Protein AF-A0A0N9HWS6-F1 (afdb_monomer_lite)

pLDDT: mean 72.1, std 21.06, range [31.62, 98.0]

Foldseek 3Di:
DWKWFPDPPLIDIFQFDWDPDADVNATFTWHAPVRVVVVQVSQVVVCVVPVQATKHWDDDDQWIWIGGNPDPVRGTDIWHADPLRTTRPPRVGRIHFDADPQPRHGFDADVSSHDGNNDDPPDPCVPDPDDDPPDDPDDD

Sequence (140 aa):
MSINVHGDDRDQTFPAWVSPGRWNGFAIPTFSRATAIQVVEWTNRLHADDPKAAAYARWDGEDVVLSEPQSDKGRPVRITPDEHGRYAIGDGWTWEEQQCWICHLPARPDENGDAVQTHESGCPTDTATDQWPLAAHDLI

Radius of gyration: 16.53 Å; chains: 1; bounding box: 41×43×44 Å

Secondary structure (DSSP, 8-state):
-EEEE-SSS---EEE-EE-SS-BTTBB-EEB-HHHHHHHHHHHHHHHHH-TTTS-EEEEETTEEEEE-TT-TT-SPEEE---TTS-B-TTTTS-EEEPBPTTT-PBPEEPTTS-SEE---TT-GGGG-------------

Structure (mmCIF, N/CA/C/O backbone):
data_AF-A0A0N9HWS6-F1
#
_entry.id   AF-A0A0N9HWS6-F1
#
loop_
_atom_site.group_PDB
_atom_site.id
_atom_site.type_symbol
_atom_site.label_atom_id
_atom_site.label_alt_id
_atom_site.label_comp_id
_atom_site.label_asym_id
_atom_site.label_entity_id
_atom_site.label_seq_id
_atom_site.pdbx_PDB_ins_code
_atom_site.Cartn_x
_atom_site.Cartn_y
_atom_site.Cartn_z
_atom_site.occupancy
_atom_site.B_iso_or_equiv
_atom_site.auth_seq_id
_atom_site.auth_comp_id
_atom_site.auth_asym_id
_atom_site.auth_atom_id
_atom_site.pdbx_PDB_model_num
ATOM 1 N N . MET A 1 1 ? 3.511 1.120 -13.263 1.00 39.62 1 MET A N 1
ATOM 2 C CA . MET A 1 1 ? 4.779 1.357 -12.579 1.00 39.62 1 MET A CA 1
ATOM 3 C C . MET A 1 1 ? 4.671 0.484 -11.367 1.00 39.62 1 MET A C 1
ATOM 5 O O . MET A 1 1 ? 3.801 0.714 -10.540 1.00 39.62 1 MET A O 1
ATOM 9 N N . SER A 1 2 ? 5.363 -0.650 -11.368 1.00 38.19 2 SER A N 1
ATOM 10 C CA . SER A 1 2 ? 5.254 -1.567 -10.240 1.00 38.19 2 SER A CA 1
ATOM 11 C C . SER A 1 2 ? 6.042 -1.027 -9.064 1.00 38.19 2 SER A C 1
ATOM 13 O O . SER A 1 2 ? 7.140 -0.491 -9.228 1.00 38.19 2 SER A O 1
ATOM 15 N N . ILE A 1 3 ? 5.469 -1.190 -7.880 1.00 46.03 3 ILE A N 1
ATOM 16 C CA . ILE A 1 3 ? 6.134 -0.861 -6.633 1.00 46.03 3 ILE A CA 1
ATOM 17 C C . ILE A 1 3 ? 6.322 -2.150 -5.822 1.00 46.03 3 ILE A C 1
ATOM 19 O O . ILE A 1 3 ? 5.400 -2.958 -5.693 1.00 46.03 3 ILE A O 1
ATOM 23 N N . ASN A 1 4 ? 7.536 -2.326 -5.312 1.00 45.09 4 ASN A N 1
ATOM 24 C CA . ASN A 1 4 ? 7.947 -3.239 -4.257 1.00 45.09 4 ASN A CA 1
ATOM 25 C C . ASN A 1 4 ? 7.810 -2.554 -2.891 1.00 45.09 4 ASN A C 1
ATOM 27 O O . ASN A 1 4 ? 8.178 -1.393 -2.738 1.00 45.09 4 ASN A O 1
ATOM 31 N N . VAL A 1 5 ? 7.354 -3.268 -1.867 1.00 41.56 5 VAL A N 1
ATOM 32 C CA . VAL A 1 5 ? 7.694 -2.884 -0.486 1.00 41.56 5 VAL A CA 1
ATOM 33 C C . VAL A 1 5 ? 9.004 -3.564 -0.150 1.00 41.56 5 VAL A C 1
ATOM 35 O O . VAL A 1 5 ? 9.089 -4.776 -0.315 1.00 41.56 5 VAL A O 1
ATOM 38 N N . HIS A 1 6 ? 9.994 -2.815 0.336 1.00 35.84 6 HIS A N 1
ATOM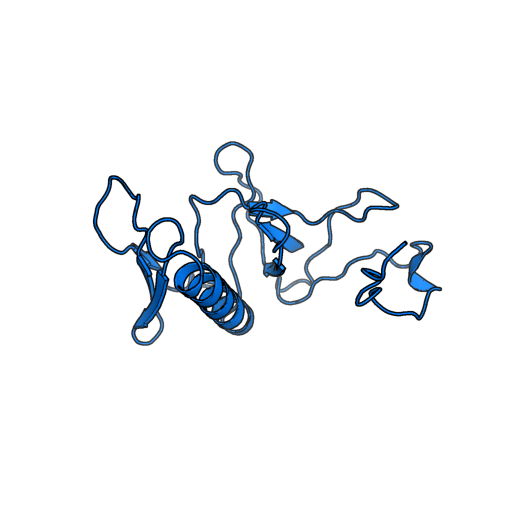 39 C CA . HIS A 1 6 ? 11.113 -3.429 1.039 1.00 35.84 6 HIS A CA 1
ATOM 40 C C . HIS A 1 6 ? 10.672 -3.769 2.458 1.00 35.84 6 HIS A C 1
ATOM 42 O O . HIS A 1 6 ? 10.471 -2.888 3.296 1.00 35.84 6 HIS A O 1
ATOM 48 N N . GLY A 1 7 ? 10.497 -5.061 2.710 1.00 31.62 7 GLY A N 1
ATOM 49 C CA . GLY A 1 7 ? 10.118 -5.570 4.015 1.00 31.62 7 GLY A CA 1
ATOM 50 C C . GLY A 1 7 ? 10.405 -7.056 4.110 1.00 31.62 7 GLY A C 1
ATOM 51 O O . GLY A 1 7 ? 9.452 -7.821 4.139 1.00 31.62 7 GLY A O 1
ATOM 52 N N . ASP A 1 8 ? 11.699 -7.403 4.198 1.00 37.88 8 ASP A N 1
ATOM 53 C CA . ASP A 1 8 ? 12.233 -8.716 4.606 1.00 37.88 8 ASP A CA 1
ATOM 54 C C . ASP A 1 8 ? 11.702 -9.910 3.803 1.00 37.88 8 ASP A C 1
ATOM 56 O O . ASP A 1 8 ? 10.579 -10.317 4.066 1.00 37.88 8 ASP A O 1
ATOM 60 N N . ASP A 1 9 ? 12.501 -10.422 2.844 1.00 44.06 9 ASP A N 1
ATOM 61 C CA . ASP A 1 9 ? 12.407 -11.696 2.073 1.00 44.06 9 ASP A CA 1
ATOM 62 C C . ASP A 1 9 ? 11.015 -12.240 1.635 1.00 44.06 9 ASP A C 1
ATOM 64 O O . ASP A 1 9 ? 10.897 -13.299 1.014 1.00 44.06 9 ASP A O 1
ATOM 68 N N . ARG A 1 10 ? 9.968 -11.442 1.831 1.00 56.72 10 ARG A N 1
ATOM 69 C CA . ARG A 1 10 ? 8.533 -11.633 1.581 1.00 56.72 10 ARG A CA 1
ATOM 70 C C . ARG A 1 10 ? 8.004 -10.540 0.649 1.00 56.72 10 ARG A C 1
ATOM 72 O O . ARG A 1 10 ? 6.794 -10.293 0.587 1.00 56.72 10 ARG A O 1
ATOM 79 N N . ASP A 1 11 ? 8.928 -9.884 -0.052 1.00 65.25 11 ASP A N 1
ATOM 80 C CA . ASP A 1 11 ? 8.679 -8.782 -0.967 1.00 65.25 11 ASP A CA 1
ATOM 81 C C . ASP A 1 11 ? 7.640 -9.210 -2.014 1.00 65.25 11 ASP A C 1
ATOM 83 O O . ASP A 1 11 ? 7.802 -10.203 -2.731 1.00 65.25 11 ASP A O 1
ATOM 87 N N . GLN A 1 12 ? 6.547 -8.451 -2.098 1.00 75.75 12 GLN A N 1
ATOM 88 C CA . GLN A 1 12 ? 5.530 -8.628 -3.124 1.00 75.75 12 GLN A CA 1
ATOM 89 C C . GLN A 1 12 ? 5.426 -7.362 -3.969 1.00 75.75 12 GLN A C 1
ATOM 91 O O . GLN A 1 12 ? 5.408 -6.239 -3.465 1.00 75.75 12 GLN A O 1
ATOM 96 N N . THR A 1 13 ? 5.363 -7.566 -5.280 1.00 78.06 13 THR A N 1
ATOM 97 C CA . THR A 1 13 ? 5.232 -6.498 -6.263 1.00 78.06 13 THR A CA 1
ATOM 98 C C . THR A 1 13 ? 3.764 -6.277 -6.606 1.00 78.06 13 THR A C 1
ATOM 100 O O . THR A 1 13 ? 3.043 -7.231 -6.908 1.00 78.06 13 THR A O 1
ATOM 103 N N . PHE A 1 14 ? 3.344 -5.012 -6.650 1.00 81.94 14 PHE A N 1
ATOM 104 C CA . PHE A 1 14 ? 1.984 -4.630 -7.023 1.00 81.94 14 PHE A CA 1
ATOM 105 C C . PHE A 1 14 ? 1.976 -3.619 -8.184 1.00 81.94 14 PHE A C 1
ATOM 107 O O . PHE A 1 14 ? 2.773 -2.673 -8.181 1.00 81.94 14 PHE A O 1
ATOM 114 N N . PRO A 1 15 ? 1.084 -3.774 -9.185 1.00 81.62 15 PRO A N 1
ATOM 115 C CA . PRO A 1 15 ? 0.886 -2.761 -10.219 1.00 81.62 15 PRO A CA 1
ATOM 116 C C . PRO A 1 15 ? 0.298 -1.474 -9.629 1.00 81.62 15 PRO A C 1
ATOM 118 O O . PRO A 1 15 ? -0.775 -1.503 -9.025 1.00 81.62 15 PRO A O 1
ATOM 121 N N . ALA A 1 16 ? 0.968 -0.341 -9.833 1.00 81.69 16 ALA A N 1
ATOM 122 C CA . ALA A 1 16 ? 0.502 0.953 -9.355 1.00 81.69 16 ALA A CA 1
ATOM 123 C C . ALA A 1 16 ? 0.676 2.064 -10.401 1.00 81.69 16 ALA A C 1
ATOM 125 O O . ALA A 1 16 ? 1.495 1.989 -11.333 1.00 81.69 16 ALA A O 1
ATOM 126 N N . TRP A 1 17 ? -0.072 3.144 -10.194 1.00 81.00 17 TRP A N 1
ATOM 127 C CA . TRP A 1 17 ? 0.374 4.463 -10.614 1.00 81.00 17 TRP A CA 1
ATOM 128 C C . TRP A 1 17 ? 1.266 5.033 -9.512 1.00 81.00 17 TRP A C 1
ATOM 130 O O . TRP A 1 17 ? 1.011 4.795 -8.335 1.00 81.00 17 TRP A O 1
ATOM 140 N N . VAL A 1 18 ? 2.318 5.764 -9.867 1.00 77.88 18 VAL A N 1
ATOM 141 C CA 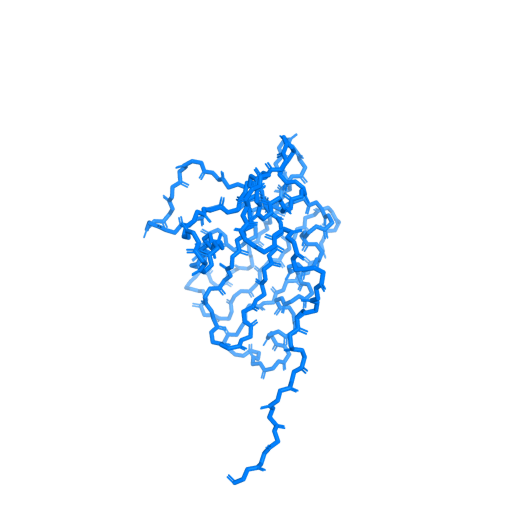. VAL A 1 18 ? 3.201 6.380 -8.869 1.00 77.88 18 VAL A CA 1
ATOM 142 C C . VAL A 1 18 ? 3.253 7.857 -9.121 1.00 77.88 18 VAL A C 1
ATOM 144 O O . VAL A 1 18 ? 3.478 8.300 -10.251 1.00 77.88 18 VAL A O 1
ATOM 147 N N . SER A 1 19 ? 3.078 8.609 -8.044 1.00 74.12 19 SER A N 1
ATOM 148 C CA . SER A 1 19 ? 3.242 10.046 -8.102 1.00 74.12 19 SER A CA 1
ATOM 149 C C . SER A 1 19 ? 4.647 10.408 -8.585 1.00 74.12 19 SER A C 1
ATOM 151 O O . SER A 1 19 ? 5.629 9.825 -8.122 1.00 74.12 19 SER A O 1
ATOM 153 N N . PRO A 1 20 ? 4.786 11.424 -9.454 1.00 72.62 20 PRO A N 1
ATOM 154 C CA . PRO A 1 20 ? 6.081 12.048 -9.705 1.00 72.62 20 PRO A CA 1
ATOM 155 C C . PRO A 1 20 ? 6.716 12.606 -8.419 1.00 72.62 20 PRO A C 1
ATOM 157 O O . PRO A 1 20 ? 7.934 12.763 -8.340 1.00 72.62 20 PRO A O 1
ATOM 160 N N . GLY A 1 21 ? 5.889 12.935 -7.418 1.00 73.75 21 GLY A N 1
ATOM 161 C CA . GLY A 1 21 ? 6.332 13.327 -6.086 1.00 73.75 21 GLY A CA 1
ATOM 162 C C . GLY A 1 21 ? 6.747 12.124 -5.239 1.00 73.75 21 GLY A C 1
ATOM 163 O O . GLY A 1 21 ? 6.151 11.054 -5.316 1.00 73.75 21 GLY A O 1
ATOM 164 N N . ARG A 1 22 ? 7.756 12.324 -4.388 1.00 80.25 22 ARG A N 1
ATOM 165 C CA . ARG A 1 22 ? 8.268 11.311 -3.455 1.00 80.25 22 ARG A CA 1
ATOM 166 C C . ARG A 1 22 ? 8.034 11.732 -2.012 1.00 80.25 22 ARG A C 1
ATOM 168 O O . ARG A 1 22 ? 8.130 12.919 -1.695 1.00 80.25 22 ARG A O 1
ATOM 175 N N . TRP A 1 23 ? 7.801 10.765 -1.132 1.00 79.38 23 TRP A N 1
ATOM 176 C CA . TRP A 1 23 ? 7.746 10.988 0.312 1.00 79.38 23 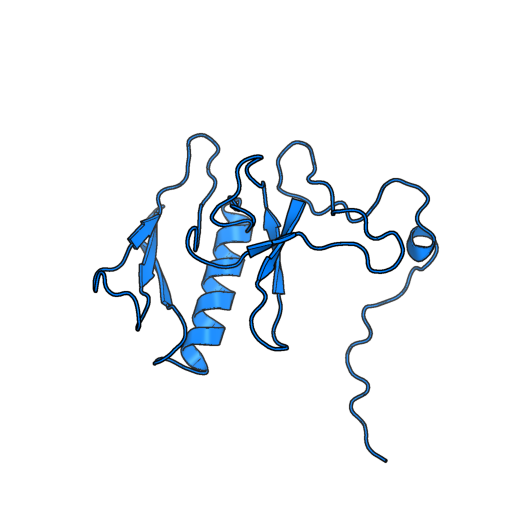TRP A CA 1
ATOM 177 C C . TRP A 1 23 ? 9.057 10.512 0.935 1.00 79.38 23 TRP A C 1
ATOM 179 O O . TRP A 1 23 ? 9.382 9.335 0.858 1.00 79.38 23 TRP A O 1
ATOM 189 N N . ASN A 1 24 ? 9.865 11.423 1.490 1.00 80.62 24 ASN A N 1
ATOM 190 C CA . ASN A 1 24 ? 11.202 11.107 2.026 1.00 80.62 24 ASN A CA 1
ATOM 191 C C . ASN A 1 24 ? 12.114 10.316 1.058 1.00 80.62 24 ASN A C 1
ATOM 193 O O . ASN A 1 24 ? 12.972 9.554 1.488 1.00 80.62 24 ASN A O 1
ATOM 197 N N . GLY A 1 25 ? 11.936 10.501 -0.256 1.00 81.50 25 GLY A N 1
ATOM 198 C CA . GLY A 1 25 ? 12.666 9.760 -1.292 1.00 81.50 25 GLY A CA 1
ATOM 199 C C . GLY A 1 25 ? 12.012 8.442 -1.727 1.00 81.50 25 GLY A C 1
ATOM 200 O O . GLY A 1 25 ? 12.399 7.901 -2.760 1.00 81.50 25 GLY A O 1
ATOM 201 N N . PHE A 1 26 ? 10.979 7.977 -1.027 1.00 80.06 26 PHE A N 1
ATOM 202 C CA . PHE A 1 26 ? 10.207 6.786 -1.379 1.00 80.06 26 PHE A CA 1
ATOM 203 C C . PHE A 1 26 ? 9.077 7.097 -2.361 1.00 80.06 26 PHE A C 1
ATOM 205 O O . PHE A 1 26 ? 8.612 8.238 -2.481 1.00 80.06 26 PHE A O 1
ATOM 212 N N . ALA A 1 27 ? 8.678 6.072 -3.109 1.00 81.88 27 ALA A N 1
ATOM 213 C CA . ALA A 1 27 ? 7.586 6.148 -4.064 1.00 81.88 27 ALA A CA 1
ATOM 214 C C . ALA A 1 27 ? 6.244 6.350 -3.342 1.00 81.88 27 ALA A C 1
ATOM 216 O O . ALA A 1 27 ? 6.056 5.887 -2.222 1.00 81.88 27 ALA A O 1
ATOM 217 N N . ILE A 1 28 ? 5.299 7.029 -3.994 1.00 83.19 28 ILE A N 1
ATOM 218 C CA . ILE A 1 28 ? 3.933 7.196 -3.481 1.00 83.19 28 ILE A CA 1
ATOM 219 C C . ILE A 1 28 ? 2.976 6.493 -4.461 1.00 83.19 28 ILE A C 1
ATOM 221 O O . ILE A 1 28 ? 2.586 7.113 -5.460 1.00 83.19 28 ILE A O 1
ATOM 225 N N . PRO A 1 29 ? 2.653 5.200 -4.244 1.00 85.94 29 PRO A N 1
ATOM 226 C CA . PRO A 1 29 ? 1.700 4.466 -5.072 1.00 85.94 29 PRO A CA 1
ATOM 227 C C . PRO A 1 29 ? 0.271 4.977 -4.913 1.00 85.94 29 PRO A C 1
ATOM 229 O O . PRO A 1 29 ? -0.176 5.270 -3.804 1.00 85.94 29 PRO A O 1
ATOM 232 N N . THR A 1 30 ? -0.500 4.889 -5.994 1.00 89.38 30 THR A N 1
ATOM 233 C CA . THR A 1 30 ? -1.947 4.690 -5.928 1.00 89.38 30 THR A CA 1
ATOM 234 C C . THR A 1 30 ? -2.341 3.435 -6.711 1.00 89.38 30 THR A C 1
ATOM 236 O O . THR A 1 30 ? -1.915 3.196 -7.847 1.00 89.38 30 THR A O 1
ATOM 239 N N . PHE A 1 31 ? -3.139 2.582 -6.073 1.00 89.56 31 PHE A N 1
ATOM 240 C CA . PHE A 1 31 ? -3.509 1.264 -6.584 1.00 89.56 31 PHE A CA 1
ATOM 241 C C . PHE A 1 31 ? -4.919 1.282 -7.161 1.00 89.56 31 PHE A C 1
ATOM 243 O O . PHE A 1 31 ? -5.828 1.817 -6.532 1.00 89.56 31 PHE A O 1
ATOM 250 N N . SER A 1 32 ? -5.141 0.642 -8.310 1.00 91.75 32 SER A N 1
ATOM 251 C CA . SER A 1 32 ? -6.507 0.364 -8.775 1.00 91.75 32 SER A CA 1
ATOM 252 C C . SER A 1 32 ? -7.268 -0.469 -7.740 1.00 91.75 32 SER A C 1
ATOM 254 O O . SER A 1 32 ? -6.654 -1.141 -6.911 1.00 91.75 32 SER A O 1
ATOM 256 N N . ARG A 1 33 ? -8.604 -0.499 -7.798 1.00 93.75 33 ARG A N 1
ATOM 257 C CA . ARG A 1 33 ? -9.406 -1.339 -6.887 1.00 93.75 33 ARG A CA 1
ATOM 258 C C . ARG A 1 33 ? -8.949 -2.803 -6.878 1.00 93.75 33 ARG A C 1
ATOM 260 O O . ARG A 1 33 ? -8.860 -3.408 -5.813 1.00 93.75 33 ARG A O 1
ATOM 267 N N . ALA A 1 34 ? -8.647 -3.362 -8.050 1.00 89.94 34 ALA A N 1
ATOM 268 C CA . ALA A 1 34 ? -8.206 -4.748 -8.181 1.00 89.94 34 ALA A CA 1
ATOM 269 C C . ALA A 1 34 ? -6.851 -4.992 -7.497 1.00 89.94 34 ALA A C 1
ATOM 271 O O . ALA A 1 34 ? -6.685 -5.996 -6.805 1.00 89.94 34 ALA A O 1
ATOM 272 N N . THR A 1 35 ? -5.899 -4.066 -7.639 1.00 89.38 35 THR A N 1
ATOM 273 C CA . THR A 1 35 ? -4.616 -4.169 -6.934 1.00 89.38 35 THR A CA 1
ATOM 274 C C . THR A 1 35 ? -4.765 -3.877 -5.440 1.00 89.38 35 THR A C 1
ATOM 276 O O . THR A 1 35 ? -4.159 -4.560 -4.623 1.00 89.38 35 THR A O 1
ATOM 279 N N . ALA A 1 36 ? -5.612 -2.921 -5.055 1.00 93.81 36 ALA A N 1
ATOM 280 C CA . ALA A 1 36 ? -5.870 -2.576 -3.660 1.00 93.81 36 ALA A CA 1
ATOM 281 C C . ALA A 1 36 ? -6.389 -3.780 -2.857 1.00 93.81 36 ALA A C 1
ATOM 283 O O . ALA A 1 36 ? -5.986 -3.969 -1.713 1.00 93.81 36 ALA A O 1
ATOM 284 N N . ILE A 1 37 ? -7.222 -4.635 -3.464 1.00 94.81 37 ILE A N 1
ATOM 285 C CA . ILE A 1 37 ? -7.652 -5.907 -2.859 1.00 94.81 37 ILE A CA 1
ATOM 286 C C . ILE A 1 37 ? -6.440 -6.793 -2.534 1.00 94.81 37 ILE A C 1
ATOM 288 O O . ILE A 1 37 ? -6.323 -7.265 -1.407 1.00 94.81 37 ILE A O 1
ATOM 292 N N . GLN A 1 38 ? -5.512 -6.956 -3.480 1.00 92.69 38 GLN A N 1
ATOM 293 C CA . GLN A 1 38 ? -4.311 -7.779 -3.288 1.00 92.69 38 GLN A CA 1
ATOM 294 C C . GLN A 1 38 ? -3.379 -7.198 -2.218 1.00 92.69 38 GLN A C 1
ATOM 296 O O . GLN A 1 38 ? -2.828 -7.946 -1.411 1.00 92.69 38 GLN A O 1
ATOM 301 N N . VAL A 1 39 ? -3.229 -5.869 -2.178 1.00 92.62 39 VAL A N 1
ATOM 302 C CA . VAL A 1 39 ? -2.442 -5.184 -1.143 1.00 92.62 39 VAL A CA 1
ATOM 303 C C . VAL A 1 39 ? -3.063 -5.420 0.235 1.00 92.62 39 VAL A C 1
ATOM 305 O O . VAL A 1 39 ? -2.348 -5.811 1.150 1.00 92.62 39 VAL A O 1
ATOM 308 N N . VAL A 1 40 ? -4.387 -5.275 0.383 1.00 95.56 40 VAL A N 1
ATOM 309 C CA . VAL A 1 40 ? -5.103 -5.553 1.646 1.00 95.56 40 VAL A CA 1
ATOM 310 C C . VAL A 1 40 ? -4.917 -7.008 2.089 1.00 95.56 40 VAL A C 1
ATOM 312 O O 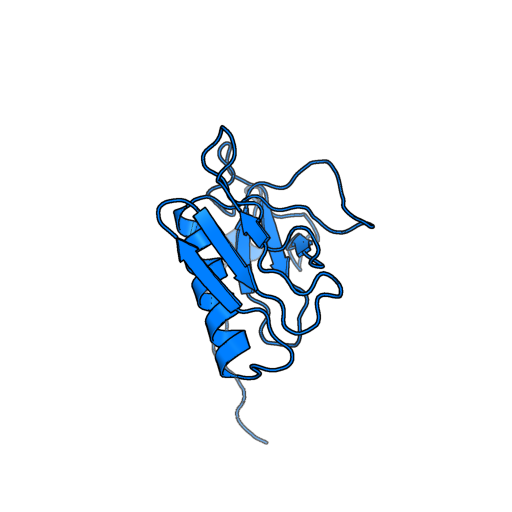. VAL A 1 40 ? -4.649 -7.267 3.262 1.00 95.56 40 VAL A O 1
ATOM 315 N N . GLU A 1 41 ? -5.032 -7.965 1.170 1.00 94.81 41 GLU A N 1
ATOM 316 C CA . GLU A 1 41 ? -4.811 -9.386 1.463 1.00 94.81 41 GLU A CA 1
ATOM 317 C C . GLU A 1 41 ? -3.371 -9.669 1.900 1.00 94.81 41 GLU A C 1
ATOM 319 O O . GLU A 1 41 ? -3.148 -10.388 2.873 1.00 94.81 41 GLU A O 1
ATOM 324 N N . TRP A 1 42 ? -2.384 -9.088 1.218 1.00 92.62 42 TRP A N 1
ATOM 325 C CA . TRP A 1 42 ? -0.977 -9.205 1.592 1.00 92.62 42 TRP A CA 1
ATOM 326 C C . TRP A 1 42 ? -0.691 -8.582 2.962 1.00 92.62 42 TRP A C 1
ATOM 328 O O . TRP A 1 42 ? -0.115 -9.258 3.813 1.00 92.62 42 TRP A O 1
ATOM 338 N N . THR A 1 43 ? -1.181 -7.367 3.224 1.00 92.12 43 THR A N 1
ATOM 339 C CA . THR A 1 43 ? -1.085 -6.713 4.538 1.00 92.12 43 THR A CA 1
ATOM 340 C C . THR A 1 43 ? -1.652 -7.605 5.642 1.00 92.12 43 THR A C 1
ATOM 342 O O . THR A 1 43 ? -1.008 -7.815 6.665 1.00 92.12 43 THR A O 1
ATOM 345 N N . ASN A 1 44 ? -2.817 -8.214 5.417 1.00 94.69 44 ASN A N 1
ATOM 346 C CA . ASN A 1 44 ? -3.440 -9.089 6.407 1.00 94.69 44 ASN A CA 1
ATOM 347 C C . ASN A 1 44 ? -2.710 -10.422 6.602 1.00 94.69 44 ASN A C 1
ATOM 349 O O . ASN A 1 44 ? -2.747 -10.960 7.708 1.00 94.69 44 ASN A O 1
ATOM 353 N N . ARG A 1 45 ? -2.033 -10.952 5.575 1.00 93.44 45 ARG A N 1
ATOM 354 C CA . ARG A 1 45 ? -1.145 -12.114 5.741 1.00 93.44 45 ARG A CA 1
ATOM 355 C C . ARG A 1 45 ? 0.044 -11.770 6.633 1.00 93.44 45 ARG A C 1
ATOM 357 O O . ARG A 1 45 ? 0.278 -12.482 7.601 1.00 93.44 45 ARG A O 1
ATOM 364 N N . LEU A 1 46 ? 0.709 -10.641 6.383 1.00 90.00 46 LEU A N 1
ATOM 365 C CA . LEU A 1 46 ? 1.797 -10.171 7.247 1.00 90.00 46 LEU A CA 1
ATOM 366 C C . LEU A 1 46 ? 1.320 -9.927 8.686 1.00 90.00 46 LEU A C 1
ATOM 368 O O . LEU A 1 46 ? 2.016 -10.281 9.634 1.00 90.00 46 LEU A O 1
ATOM 372 N N . HIS A 1 47 ? 0.113 -9.376 8.858 1.00 90.56 47 HIS A N 1
ATOM 373 C CA . HIS A 1 47 ? -0.504 -9.217 10.176 1.00 90.56 47 HIS A CA 1
ATOM 374 C C . HIS A 1 47 ? -0.770 -10.545 10.878 1.00 90.56 47 HIS A C 1
ATOM 376 O O . HIS A 1 47 ? -0.623 -10.628 12.091 1.00 90.56 47 HIS A O 1
ATOM 382 N N . ALA A 1 48 ? -1.193 -11.576 10.146 1.00 92.06 48 ALA A N 1
ATOM 383 C CA . ALA A 1 48 ? -1.429 -12.891 10.729 1.00 92.06 48 ALA A CA 1
ATOM 384 C C . ALA A 1 48 ? -0.126 -13.515 11.257 1.00 92.06 48 ALA A C 1
ATOM 386 O O . ALA A 1 48 ? -0.155 -14.172 12.299 1.00 92.06 48 ALA A O 1
ATOM 387 N N . ASP A 1 49 ? 0.993 -13.263 10.574 1.00 91.19 49 ASP A N 1
ATOM 388 C CA . ASP A 1 49 ? 2.318 -13.748 10.966 1.00 91.19 49 ASP A CA 1
ATOM 389 C C . ASP A 1 49 ? 2.886 -12.979 12.174 1.00 91.19 49 ASP A C 1
ATOM 391 O O . ASP A 1 49 ? 3.407 -13.594 13.105 1.00 91.19 49 ASP A O 1
ATOM 395 N N . ASP A 1 50 ? 2.749 -11.645 12.201 1.00 89.12 50 ASP A N 1
ATOM 396 C CA . ASP A 1 50 ? 3.138 -10.809 13.347 1.00 89.12 50 ASP A CA 1
ATOM 397 C C . ASP A 1 50 ? 2.120 -9.684 13.640 1.00 89.12 50 ASP A C 1
ATOM 399 O O . ASP A 1 50 ? 2.291 -8.536 13.205 1.00 89.12 50 ASP A O 1
ATOM 403 N N . PRO A 1 51 ? 1.089 -9.961 14.466 1.00 89.25 51 PRO A N 1
ATOM 404 C CA . PRO A 1 51 ? 0.040 -8.989 14.781 1.00 89.25 51 PRO A CA 1
ATOM 405 C C . PRO A 1 51 ? 0.514 -7.750 15.552 1.00 89.25 51 PRO A C 1
ATOM 407 O O . PRO A 1 51 ? -0.232 -6.777 15.679 1.00 89.25 51 PRO A O 1
ATOM 410 N N . LYS A 1 52 ? 1.715 -7.790 16.147 1.00 87.31 52 LYS A N 1
ATOM 411 C CA . LYS A 1 52 ? 2.256 -6.689 16.960 1.00 87.31 52 LYS A CA 1
ATOM 412 C C . LYS A 1 52 ? 3.133 -5.739 16.152 1.00 87.31 52 LYS A C 1
ATOM 414 O O . LYS A 1 52 ? 3.327 -4.604 16.590 1.00 87.31 52 LYS A O 1
ATOM 419 N N . ALA A 1 53 ? 3.665 -6.190 15.020 1.00 83.75 53 ALA A N 1
ATOM 420 C CA . ALA A 1 53 ? 4.519 -5.385 14.156 1.00 83.75 53 ALA A CA 1
ATOM 421 C C . ALA A 1 53 ? 3.819 -4.963 12.860 1.00 83.75 53 ALA A C 1
ATOM 423 O O . ALA A 1 53 ? 3.959 -3.814 12.445 1.00 83.75 53 ALA A O 1
ATOM 424 N N . ALA A 1 54 ? 3.052 -5.855 12.229 1.00 87.81 54 ALA A N 1
ATOM 425 C CA . ALA A 1 54 ? 2.494 -5.608 10.905 1.00 87.81 54 ALA A CA 1
ATOM 426 C C . ALA A 1 54 ? 1.129 -4.906 10.951 1.00 87.81 54 ALA A C 1
ATOM 428 O O . ALA A 1 54 ? 0.298 -5.144 11.831 1.00 87.81 54 ALA A O 1
ATOM 429 N N . ALA A 1 55 ? 0.887 -4.037 9.970 1.00 90.69 55 ALA A N 1
ATOM 430 C CA . ALA A 1 55 ? -0.388 -3.349 9.797 1.00 90.69 55 ALA A CA 1
ATOM 431 C C . ALA A 1 55 ? -1.523 -4.324 9.452 1.00 90.69 55 ALA A C 1
ATOM 433 O O . ALA A 1 55 ? -1.290 -5.366 8.856 1.00 90.69 55 ALA A O 1
ATOM 434 N N . TYR A 1 56 ? -2.758 -3.952 9.779 1.00 93.12 56 TYR A N 1
ATOM 435 C CA . TYR A 1 56 ? -3.984 -4.664 9.418 1.00 93.12 56 TYR A CA 1
ATOM 436 C C . TYR A 1 56 ? -4.872 -3.767 8.557 1.00 93.12 56 TYR A C 1
ATOM 438 O O . TYR A 1 56 ? -5.052 -2.592 8.879 1.00 93.12 56 TYR A O 1
ATOM 446 N N . ALA A 1 57 ? -5.481 -4.311 7.506 1.00 95.50 57 ALA A N 1
ATOM 447 C CA . ALA A 1 57 ? -6.350 -3.560 6.608 1.00 95.50 57 ALA A CA 1
ATOM 448 C C . ALA A 1 57 ? -7.703 -4.253 6.410 1.00 95.50 57 ALA A C 1
ATOM 450 O O . ALA A 1 57 ? -7.805 -5.473 6.305 1.00 95.50 57 ALA A O 1
ATOM 451 N N . ARG A 1 58 ? -8.779 -3.474 6.312 1.00 96.94 58 ARG A N 1
ATOM 452 C CA . ARG A 1 58 ? -10.111 -4.001 5.981 1.00 96.94 58 ARG A CA 1
ATOM 453 C C . ARG A 1 58 ? -10.881 -3.051 5.086 1.00 96.94 58 ARG A C 1
ATOM 455 O O . ARG A 1 58 ? -10.673 -1.844 5.139 1.00 96.94 58 ARG A O 1
ATOM 462 N N . TRP A 1 59 ? -11.841 -3.593 4.354 1.00 98.00 59 TRP A N 1
ATOM 463 C CA . TRP A 1 59 ? -12.819 -2.789 3.633 1.00 98.00 59 TRP A CA 1
ATOM 464 C C . TRP A 1 59 ? -13.903 -2.248 4.578 1.00 98.00 59 TRP A C 1
ATOM 466 O O . TRP A 1 59 ? -14.315 -2.912 5.537 1.00 98.00 59 TRP A O 1
ATOM 476 N N . ASP A 1 60 ? -14.356 -1.029 4.306 1.00 97.38 60 ASP A N 1
ATOM 477 C CA . ASP A 1 60 ? -15.530 -0.392 4.899 1.00 97.38 60 ASP A CA 1
ATOM 478 C C . ASP A 1 60 ? -16.326 0.300 3.786 1.00 97.38 60 ASP A C 1
ATOM 480 O O . ASP A 1 60 ? -16.099 1.464 3.456 1.00 97.38 60 ASP A O 1
ATOM 484 N N . GLY A 1 61 ? -17.203 -0.467 3.133 1.00 95.69 61 GLY A N 1
ATOM 485 C CA . GLY A 1 61 ? -17.813 -0.057 1.870 1.00 95.69 61 GLY A CA 1
ATOM 486 C C . GLY A 1 61 ? -16.757 0.087 0.772 1.00 95.69 61 GLY A C 1
ATOM 487 O O . GLY A 1 61 ? -16.057 -0.873 0.440 1.00 95.69 61 GLY A O 1
ATOM 488 N N . GLU A 1 62 ? -16.639 1.297 0.229 1.00 95.75 62 GLU A N 1
ATOM 489 C CA . GLU A 1 62 ? -15.654 1.626 -0.806 1.00 95.75 62 GLU A CA 1
ATOM 490 C C . GLU A 1 62 ? -14.289 2.043 -0.246 1.00 95.75 62 GLU A C 1
ATOM 492 O O . GLU A 1 62 ? -13.323 2.092 -1.007 1.00 95.75 62 GLU A O 1
ATOM 497 N N . ASP A 1 63 ? -14.189 2.296 1.061 1.00 97.56 63 ASP A N 1
ATOM 498 C CA . ASP A 1 63 ? -12.960 2.751 1.711 1.00 97.56 63 ASP A CA 1
ATOM 499 C C . ASP A 1 63 ? -12.122 1.576 2.233 1.00 97.56 63 ASP A C 1
ATOM 501 O O . ASP A 1 63 ? -12.655 0.549 2.669 1.00 97.56 63 ASP A O 1
ATOM 505 N N . VAL A 1 64 ? -10.803 1.767 2.295 1.00 97.62 64 VAL A N 1
ATOM 506 C CA . VAL A 1 64 ? -9.902 0.915 3.086 1.00 97.62 64 VAL A CA 1
ATOM 507 C C . VAL A 1 64 ? -9.674 1.562 4.448 1.00 97.62 64 VAL A C 1
ATOM 509 O O . VAL A 1 64 ? -9.362 2.744 4.549 1.00 97.62 64 VAL A O 1
ATOM 512 N N . VAL A 1 65 ? -9.799 0.782 5.515 1.00 96.56 65 VAL A N 1
ATOM 513 C CA . VAL A 1 65 ? -9.413 1.178 6.871 1.00 96.56 65 VAL A CA 1
ATOM 514 C C . VAL A 1 65 ? -8.131 0.441 7.234 1.00 96.56 65 VAL A C 1
ATOM 516 O O . VAL A 1 65 ? -8.148 -0.782 7.381 1.00 96.56 65 VAL A O 1
ATOM 519 N N . LEU A 1 66 ? -7.040 1.191 7.376 1.00 94.38 66 LEU A N 1
ATOM 520 C CA . LEU A 1 66 ? -5.706 0.703 7.711 1.00 94.38 66 LEU A CA 1
ATOM 521 C C . LEU A 1 66 ? -5.389 1.000 9.182 1.00 94.38 66 LEU A C 1
ATOM 523 O O . LEU A 1 66 ? -5.482 2.141 9.629 1.00 94.38 66 LEU A O 1
ATOM 527 N N . SER A 1 67 ? -5.005 -0.024 9.931 1.00 92.25 67 SER A N 1
ATOM 528 C CA . SER A 1 67 ? -4.642 0.049 11.345 1.00 92.25 67 SER A CA 1
ATOM 529 C C . SER A 1 67 ? -3.194 -0.387 11.524 1.00 92.25 67 SER A C 1
ATOM 531 O O . SER A 1 67 ? -2.847 -1.525 11.224 1.00 92.25 67 SER A O 1
ATOM 533 N N . GLU A 1 68 ? -2.359 0.490 12.064 1.00 86.31 68 GLU A N 1
ATOM 534 C CA . GLU A 1 68 ? -0.937 0.223 12.284 1.00 86.31 68 GLU A CA 1
ATOM 535 C C . GLU A 1 68 ? -0.655 0.080 13.788 1.00 86.31 68 GLU A C 1
ATOM 537 O O . GLU A 1 68 ? -0.876 1.043 14.529 1.00 86.31 68 GLU A O 1
ATOM 542 N N . PRO A 1 69 ? -0.166 -1.082 14.267 1.00 78.62 69 PRO A N 1
ATOM 543 C CA . PRO A 1 69 ? 0.050 -1.330 15.695 1.00 78.62 69 PRO A CA 1
ATOM 544 C C . PRO A 1 69 ? 1.009 -0.341 16.369 1.00 78.62 69 PRO A C 1
ATOM 546 O O . PRO A 1 69 ? 0.862 -0.059 17.556 1.00 78.62 69 PRO A O 1
ATOM 549 N N . GLN A 1 70 ? 1.981 0.178 15.613 1.00 72.25 70 GLN A N 1
ATOM 550 C CA . GLN A 1 70 ? 3.033 1.074 16.105 1.00 72.25 70 GLN A CA 1
ATOM 551 C C . GLN A 1 70 ? 2.853 2.532 15.665 1.00 72.25 70 GLN A C 1
ATOM 553 O O . GLN A 1 70 ? 3.756 3.341 15.843 1.00 72.25 70 GLN A O 1
ATOM 558 N N . SER A 1 71 ? 1.705 2.895 15.087 1.00 69.62 71 SER A N 1
ATOM 559 C CA . SER A 1 71 ? 1.474 4.288 14.710 1.00 69.62 71 SER A CA 1
ATOM 560 C C . SER A 1 71 ? 1.254 5.147 15.951 1.00 69.62 71 SER A C 1
ATOM 562 O O . SER A 1 71 ? 0.277 4.966 16.682 1.00 69.62 71 SER A O 1
ATOM 564 N N . ASP A 1 72 ? 2.113 6.151 16.136 1.00 60.78 72 ASP A N 1
ATOM 565 C CA . ASP A 1 72 ? 2.018 7.167 17.197 1.00 60.78 72 ASP A CA 1
ATOM 566 C C . ASP A 1 72 ? 0.653 7.880 17.227 1.00 60.78 72 ASP A C 1
ATOM 568 O O . ASP A 1 72 ? 0.257 8.472 18.234 1.00 60.78 72 ASP A O 1
ATOM 572 N N . LYS A 1 73 ? -0.092 7.833 16.114 1.00 63.06 73 LYS A N 1
ATOM 573 C CA . LYS A 1 73 ? -1.416 8.452 15.978 1.00 63.06 73 LYS A CA 1
ATOM 574 C C . LYS A 1 73 ? -2.541 7.611 16.589 1.00 63.06 73 LYS A C 1
ATOM 576 O O . LYS A 1 73 ? -3.637 8.142 16.776 1.00 63.06 73 LYS A O 1
ATOM 581 N N . GLY A 1 74 ? -2.300 6.330 16.891 1.00 64.12 74 GLY A N 1
ATOM 582 C CA . GLY A 1 74 ? -3.209 5.422 17.607 1.00 64.12 74 GLY A CA 1
ATOM 583 C C . GLY A 1 74 ? -4.603 5.236 16.992 1.00 64.12 74 GLY A C 1
ATOM 584 O O . GLY A 1 74 ? -5.489 4.676 17.637 1.00 64.12 74 GLY A O 1
ATOM 585 N N . ARG A 1 75 ? -4.843 5.735 15.775 1.00 80.31 75 ARG A N 1
ATOM 586 C CA . ARG A 1 75 ? -6.150 5.724 15.115 1.00 80.31 75 ARG A CA 1
ATOM 587 C C . ARG A 1 75 ? -6.024 5.101 13.731 1.00 80.31 75 ARG A C 1
ATOM 589 O O . ARG A 1 75 ? -5.107 5.479 13.004 1.00 80.31 75 ARG A O 1
ATOM 596 N N . PRO A 1 76 ? -6.956 4.212 13.350 1.00 89.75 76 PRO A N 1
ATOM 597 C CA . PRO A 1 76 ? -7.025 3.710 11.989 1.00 89.75 76 PRO A CA 1
ATOM 598 C C . PRO A 1 76 ? -7.151 4.857 10.983 1.00 89.75 76 PRO A C 1
ATOM 600 O O . PRO A 1 76 ? -7.918 5.801 11.198 1.00 89.75 76 PRO A O 1
ATOM 603 N N . VAL A 1 77 ? -6.417 4.754 9.884 1.00 91.56 77 VAL A N 1
ATOM 604 C CA . VAL A 1 77 ? -6.480 5.672 8.750 1.00 91.56 77 VAL A CA 1
ATOM 605 C C . VAL A 1 77 ? -7.540 5.163 7.782 1.00 91.56 77 VAL A C 1
ATOM 607 O O . VAL A 1 77 ? -7.564 3.984 7.433 1.00 91.56 77 VAL A O 1
ATOM 610 N N . ARG A 1 78 ? -8.439 6.053 7.359 1.00 94.75 78 ARG A N 1
ATOM 611 C CA . ARG A 1 78 ? -9.419 5.771 6.308 1.00 94.75 78 ARG A CA 1
ATOM 612 C C . ARG A 1 78 ? -8.874 6.284 4.981 1.00 94.75 78 ARG A C 1
ATOM 614 O O . ARG A 1 78 ? -8.508 7.451 4.885 1.00 94.75 78 ARG A O 1
ATOM 621 N N . ILE A 1 79 ? -8.836 5.404 3.992 1.00 95.81 79 ILE A N 1
ATOM 622 C CA . ILE A 1 79 ? -8.303 5.638 2.655 1.00 95.81 79 ILE A CA 1
ATOM 623 C C . ILE A 1 79 ? -9.471 5.509 1.680 1.00 95.81 79 ILE A C 1
ATOM 625 O O . ILE A 1 79 ? -9.959 4.408 1.412 1.00 95.81 79 ILE A O 1
ATOM 629 N N . THR A 1 80 ? -9.922 6.651 1.179 1.00 96.81 80 THR A N 1
ATOM 630 C CA . THR A 1 80 ? -10.957 6.761 0.146 1.00 96.81 80 THR A CA 1
ATOM 631 C C . THR A 1 80 ? -10.279 6.784 -1.225 1.00 96.81 80 THR A C 1
ATOM 633 O O . THR A 1 80 ? -9.190 7.360 -1.330 1.00 96.81 80 THR A O 1
ATOM 636 N N . PRO A 1 81 ? -10.862 6.159 -2.266 1.00 96.06 81 PRO A N 1
ATOM 637 C CA . PRO A 1 81 ? -10.299 6.248 -3.605 1.00 96.06 81 PRO A CA 1
ATOM 638 C C . PRO A 1 81 ? -10.251 7.703 -4.091 1.00 96.06 81 PRO A C 1
ATOM 640 O O . PRO A 1 81 ? -11.138 8.502 -3.783 1.00 96.06 81 PRO A O 1
ATOM 643 N N . ASP A 1 82 ? -9.219 8.041 -4.857 1.00 92.19 82 ASP A N 1
ATOM 644 C CA . ASP A 1 82 ? -9.095 9.337 -5.521 1.00 92.19 82 ASP A CA 1
ATOM 645 C C . ASP A 1 82 ? -10.101 9.500 -6.681 1.00 92.19 82 ASP A C 1
ATOM 647 O O . ASP A 1 82 ? -10.928 8.627 -6.960 1.00 92.19 82 ASP A O 1
ATOM 651 N N . GLU A 1 83 ? -10.035 10.632 -7.387 1.00 92.12 83 GLU A N 1
ATOM 652 C CA . GLU A 1 83 ? -10.906 10.922 -8.537 1.00 92.12 83 GLU A CA 1
ATOM 653 C C . GLU A 1 83 ? -10.747 9.938 -9.712 1.00 92.12 83 GLU A C 1
ATOM 655 O O . GLU A 1 83 ? -11.615 9.866 -10.584 1.00 92.12 83 GLU A O 1
ATOM 660 N N . HIS A 1 84 ? -9.672 9.148 -9.718 1.00 87.88 84 HIS A N 1
ATOM 661 C CA . HIS A 1 84 ? -9.402 8.092 -10.687 1.00 87.88 84 HIS A CA 1
ATOM 662 C C . HIS A 1 84 ? -9.755 6.695 -10.156 1.00 87.88 84 HIS A C 1
ATOM 664 O O . HIS A 1 84 ? -9.487 5.697 -10.828 1.00 87.88 84 HIS A O 1
ATOM 670 N N . GLY A 1 85 ? -10.364 6.596 -8.970 1.00 92.75 85 GLY A N 1
ATOM 671 C CA . GLY A 1 85 ? -10.738 5.323 -8.361 1.00 92.75 85 GLY A CA 1
ATOM 672 C C . GLY A 1 85 ? -9.559 4.561 -7.747 1.00 92.75 85 GLY A C 1
ATOM 673 O O . GLY A 1 85 ? -9.638 3.334 -7.625 1.00 92.75 85 GLY A O 1
ATOM 674 N N . ARG A 1 86 ? -8.457 5.245 -7.402 1.00 92.38 86 ARG A N 1
ATOM 675 C CA . ARG A 1 86 ? -7.220 4.620 -6.906 1.00 92.38 86 ARG A CA 1
ATOM 676 C C . ARG A 1 86 ? -6.975 4.877 -5.424 1.00 92.38 86 ARG A C 1
ATOM 678 O O . ARG A 1 86 ? -7.332 5.913 -4.880 1.00 92.38 86 ARG A O 1
ATOM 685 N N . TYR A 1 87 ? -6.329 3.919 -4.771 1.00 93.75 87 TYR A N 1
ATOM 686 C CA . TYR A 1 87 ? -6.128 3.879 -3.327 1.00 93.75 87 TYR A CA 1
ATOM 687 C C . TYR A 1 87 ? -4.665 4.138 -2.967 1.00 93.75 87 TYR A C 1
ATOM 689 O O . TYR A 1 87 ? -3.790 3.375 -3.376 1.00 93.75 87 TYR A O 1
ATOM 697 N N . ALA A 1 88 ? -4.399 5.164 -2.158 1.00 92.44 88 ALA A N 1
ATOM 698 C CA . ALA A 1 88 ? -3.076 5.446 -1.595 1.00 92.44 88 ALA A CA 1
ATOM 699 C C . ALA A 1 88 ? -2.856 4.649 -0.293 1.00 92.44 88 ALA A C 1
ATOM 701 O O . ALA A 1 88 ? -2.915 5.192 0.809 1.00 92.44 88 ALA A O 1
ATOM 702 N N . ILE A 1 89 ? -2.696 3.327 -0.404 1.00 91.38 89 ILE A N 1
ATOM 703 C CA . ILE A 1 89 ? -2.512 2.457 0.768 1.00 91.38 89 ILE A CA 1
ATOM 704 C C . ILE A 1 89 ? -1.069 2.540 1.254 1.00 91.38 89 ILE A C 1
ATOM 706 O O . ILE A 1 89 ? -0.144 2.286 0.487 1.00 91.38 89 ILE A O 1
ATOM 710 N N . GLY A 1 90 ? -0.891 2.851 2.540 1.00 86.31 90 GLY A N 1
ATOM 711 C CA . GLY A 1 90 ? 0.433 2.919 3.152 1.00 86.31 90 GLY A CA 1
ATOM 712 C C . GLY A 1 90 ? 1.278 4.058 2.586 1.00 86.31 90 GLY A C 1
ATOM 713 O O . GLY A 1 90 ? 2.450 3.859 2.306 1.00 86.31 90 GLY A O 1
ATOM 714 N N . ASP A 1 91 ? 0.705 5.243 2.377 1.00 78.88 91 ASP A N 1
ATOM 715 C CA . ASP A 1 91 ? 1.425 6.432 1.888 1.00 78.88 91 ASP A CA 1
ATOM 716 C C . ASP A 1 91 ? 2.617 6.859 2.776 1.00 78.88 91 ASP A C 1
ATOM 718 O O . ASP A 1 91 ? 3.508 7.571 2.316 1.00 78.88 91 ASP A O 1
ATOM 722 N N . GLY A 1 92 ? 2.658 6.396 4.029 1.00 78.31 92 GLY A N 1
ATOM 723 C CA . GLY A 1 92 ? 3.794 6.516 4.948 1.00 78.31 92 GLY A CA 1
ATOM 724 C C . GLY A 1 92 ? 4.767 5.328 4.961 1.00 78.31 92 GLY A C 1
ATOM 725 O O . GLY A 1 92 ? 5.660 5.299 5.806 1.00 78.31 92 GLY A O 1
ATOM 726 N N . TRP A 1 93 ? 4.597 4.331 4.089 1.00 85.56 93 TRP A N 1
ATOM 727 C CA . TRP A 1 93 ? 5.498 3.178 3.976 1.00 85.56 93 TRP A CA 1
ATOM 728 C C . TRP A 1 93 ? 6.633 3.445 2.985 1.00 85.56 93 TRP A C 1
ATOM 730 O O . TRP A 1 93 ? 6.552 4.308 2.111 1.00 85.56 93 TRP A O 1
ATOM 740 N N . THR A 1 94 ? 7.706 2.664 3.100 1.00 84.81 94 THR A N 1
ATOM 741 C CA . THR A 1 94 ? 8.870 2.716 2.207 1.00 84.81 94 THR A CA 1
ATOM 742 C C . THR A 1 94 ? 8.627 1.890 0.947 1.00 84.81 94 THR A C 1
ATOM 744 O O . THR A 1 94 ? 9.193 0.815 0.749 1.00 84.81 94 THR A O 1
ATOM 747 N N . TRP A 1 95 ? 7.730 2.394 0.107 1.00 83.00 95 TRP A N 1
ATOM 748 C CA . TRP A 1 95 ? 7.470 1.870 -1.226 1.00 83.00 95 TRP A CA 1
ATOM 749 C C . TRP A 1 95 ? 8.632 2.199 -2.170 1.00 83.00 95 TRP A C 1
ATOM 751 O O . TRP A 1 95 ? 9.095 3.340 -2.252 1.00 83.00 95 TRP A O 1
ATOM 761 N N . GLU A 1 96 ? 9.067 1.211 -2.936 1.00 79.44 96 GLU A N 1
ATOM 762 C CA . GLU A 1 96 ? 10.163 1.311 -3.890 1.00 79.44 96 GLU A CA 1
ATOM 763 C C . GLU A 1 96 ? 9.731 0.865 -5.273 1.00 79.44 96 GLU A C 1
ATOM 765 O O . GLU A 1 96 ? 8.924 -0.036 -5.432 1.00 79.44 96 GLU A O 1
ATOM 770 N N . GLU A 1 97 ? 10.269 1.475 -6.315 1.00 76.38 97 GLU A N 1
ATOM 771 C CA . GLU A 1 97 ? 9.960 1.043 -7.674 1.00 76.38 97 GLU A CA 1
ATOM 772 C C . GLU A 1 97 ? 10.723 -0.229 -8.001 1.00 76.38 97 GLU A C 1
ATOM 774 O O . GLU A 1 97 ? 11.939 -0.303 -7.814 1.00 76.38 97 GLU A O 1
ATOM 779 N N . GLN A 1 98 ? 10.026 -1.218 -8.556 1.00 72.56 98 GLN A N 1
ATOM 780 C CA . GLN A 1 98 ? 10.718 -2.385 -9.066 1.00 72.56 98 GLN A CA 1
ATOM 781 C C . GLN A 1 98 ? 11.568 -1.984 -10.276 1.00 72.56 98 GLN A C 1
ATOM 783 O O . GLN A 1 98 ? 11.066 -1.459 -11.277 1.00 72.56 98 GLN A O 1
ATOM 788 N N . GLN A 1 99 ? 12.862 -2.276 -10.188 1.00 68.94 99 GLN A N 1
ATOM 789 C CA . GLN A 1 99 ? 13.808 -2.117 -11.284 1.00 68.94 99 GLN A CA 1
ATOM 790 C C . GLN A 1 99 ? 14.118 -3.477 -11.902 1.00 68.94 99 GLN A C 1
ATOM 792 O O . GLN A 1 99 ? 14.236 -4.487 -11.206 1.00 68.94 99 GLN A O 1
ATOM 797 N N . CYS A 1 100 ? 14.285 -3.507 -13.222 1.00 64.69 100 CYS A N 1
ATOM 798 C CA . CYS A 1 100 ? 14.813 -4.689 -13.887 1.00 64.69 100 CYS A CA 1
ATOM 799 C C . CYS A 1 100 ? 16.248 -4.950 -13.408 1.00 64.69 100 CYS A C 1
ATOM 801 O O . CYS A 1 100 ? 17.101 -4.078 -13.503 1.00 64.69 100 CYS A O 1
ATOM 803 N N . TRP A 1 101 ? 16.555 -6.159 -12.951 1.00 61.44 101 TRP A N 1
ATOM 804 C CA . TRP A 1 101 ? 17.900 -6.506 -12.476 1.00 61.44 101 TRP A CA 1
ATOM 805 C C . TRP A 1 101 ? 18.964 -6.588 -13.590 1.00 61.44 101 TRP A C 1
ATOM 807 O O . TRP A 1 101 ? 20.152 -6.622 -13.289 1.00 61.44 101 TRP A O 1
ATOM 817 N N . ILE A 1 102 ? 18.552 -6.615 -14.865 1.00 63.28 102 ILE A N 1
ATOM 818 C CA . ILE A 1 102 ? 19.462 -6.665 -16.023 1.00 63.28 102 ILE A CA 1
ATOM 819 C C . ILE A 1 102 ? 19.781 -5.262 -16.535 1.00 63.28 102 ILE A C 1
ATOM 821 O O . ILE A 1 102 ? 20.945 -4.918 -16.719 1.00 63.28 102 ILE A O 1
ATOM 825 N N . CYS A 1 103 ? 18.753 -4.456 -16.811 1.00 65.88 103 CYS A N 1
ATOM 826 C CA . CYS A 1 103 ? 18.933 -3.128 -17.400 1.00 65.88 103 CYS A CA 1
ATOM 827 C C . CYS A 1 103 ? 18.783 -1.978 -16.395 1.00 65.88 103 CYS A C 1
ATOM 829 O O . CYS A 1 103 ? 18.999 -0.829 -16.769 1.00 65.88 103 CYS A O 1
ATOM 831 N N . HIS A 1 104 ? 18.412 -2.266 -15.143 1.00 65.50 104 HIS A N 1
ATOM 832 C CA . HIS A 1 104 ? 18.159 -1.295 -14.068 1.00 65.50 104 HIS A CA 1
ATOM 833 C C . HIS A 1 104 ? 17.119 -0.215 -14.405 1.00 65.50 104 HIS A C 1
ATOM 835 O O . HIS A 1 104 ? 17.001 0.784 -13.699 1.00 65.50 104 HIS A O 1
ATOM 841 N N . LEU A 1 105 ? 16.326 -0.413 -15.464 1.00 63.03 105 LEU A N 1
ATOM 842 C CA . LEU A 1 105 ? 15.244 0.496 -15.823 1.00 63.03 105 LEU A CA 1
ATOM 843 C C . LEU A 1 105 ? 13.989 0.212 -14.978 1.00 63.03 105 LEU A C 1
ATOM 845 O O . LEU A 1 105 ? 13.706 -0.954 -14.676 1.00 63.03 105 LEU A O 1
ATOM 849 N N . PRO A 1 106 ? 13.224 1.258 -14.611 1.00 60.09 106 PRO A N 1
ATOM 850 C CA . PRO A 1 106 ? 11.975 1.108 -13.874 1.00 60.09 106 PRO A CA 1
ATOM 851 C C . PRO A 1 106 ? 10.876 0.515 -14.763 1.00 60.09 106 PRO A C 1
ATOM 853 O O . PRO A 1 106 ? 10.772 0.842 -15.950 1.00 60.09 106 PRO A O 1
ATOM 856 N N . ALA A 1 107 ? 10.019 -0.327 -14.183 1.00 59.19 107 ALA A N 1
ATOM 857 C CA . ALA A 1 107 ? 8.852 -0.859 -14.880 1.00 59.19 107 ALA A CA 1
ATOM 858 C C . ALA A 1 107 ? 7.865 0.262 -15.251 1.00 59.19 107 ALA A C 1
ATOM 860 O O . ALA A 1 107 ? 7.468 1.070 -14.402 1.00 59.19 107 ALA A O 1
ATOM 861 N N . ARG A 1 108 ? 7.413 0.300 -16.511 1.00 51.94 108 ARG A N 1
ATOM 862 C CA . ARG A 1 108 ? 6.479 1.334 -16.972 1.00 51.94 108 ARG A CA 1
ATOM 863 C C . ARG A 1 108 ? 5.029 0.905 -16.708 1.00 51.94 108 ARG A C 1
ATOM 865 O O . ARG A 1 108 ? 4.682 -0.255 -16.928 1.00 51.94 108 ARG A O 1
ATOM 872 N N . PRO A 1 109 ? 4.176 1.801 -16.178 1.00 51.97 109 PRO A N 1
ATOM 873 C CA . PRO A 1 109 ? 2.735 1.579 -16.214 1.00 51.97 109 PRO A CA 1
ATOM 874 C C . PRO A 1 109 ? 2.276 1.566 -17.675 1.00 51.97 109 PRO A C 1
ATOM 876 O O . PRO A 1 109 ? 2.875 2.244 -18.512 1.00 51.97 109 PRO A O 1
ATOM 879 N N . ASP A 1 110 ? 1.198 0.846 -17.974 1.00 57.75 110 ASP A N 1
ATOM 880 C CA . ASP A 1 110 ? 0.364 1.255 -19.106 1.00 57.75 110 ASP A CA 1
ATOM 881 C C . ASP A 1 110 ? -0.243 2.645 -18.835 1.00 57.75 110 ASP A C 1
ATOM 883 O O . ASP A 1 110 ? -0.093 3.206 -17.753 1.00 57.75 110 ASP A O 1
ATOM 887 N N . GLU A 1 111 ? -0.928 3.243 -19.804 1.00 58.47 111 GLU A N 1
ATOM 888 C CA . GLU A 1 111 ? -1.501 4.592 -19.651 1.00 58.47 111 GLU A CA 1
ATOM 889 C C . GLU A 1 111 ? -2.429 4.754 -18.432 1.00 58.47 111 GLU A C 1
ATOM 891 O O . GLU A 1 111 ? -2.618 5.867 -17.944 1.00 58.47 111 GLU A O 1
ATOM 896 N N . ASN A 1 112 ? -2.946 3.644 -17.902 1.00 58.91 112 ASN A N 1
ATOM 897 C CA . ASN A 1 112 ? -3.823 3.630 -16.744 1.00 58.91 112 ASN A CA 1
ATOM 898 C C . ASN A 1 112 ? -3.073 3.369 -15.430 1.00 58.91 112 ASN A C 1
ATOM 900 O O . ASN A 1 112 ? -3.573 3.733 -14.377 1.00 58.91 112 ASN A O 1
ATOM 904 N N . GLY A 1 113 ? -1.868 2.795 -15.434 1.00 55.66 113 GLY A N 1
ATOM 905 C CA . GLY A 1 113 ? -1.209 2.356 -14.198 1.00 55.66 113 GLY A CA 1
ATOM 906 C C . GLY A 1 113 ? -1.761 1.047 -13.642 1.00 55.66 113 GLY A C 1
ATOM 907 O O . GLY A 1 113 ? -1.594 0.766 -12.455 1.00 55.66 113 GLY A O 1
ATOM 908 N N . ASP A 1 114 ? -2.401 0.256 -14.500 1.00 54.16 114 ASP A N 1
ATOM 909 C CA . ASP A 1 114 ? -3.070 -0.999 -14.156 1.00 54.16 114 ASP A CA 1
ATOM 910 C C . ASP A 1 114 ? -2.245 -2.224 -14.559 1.00 54.16 114 ASP A C 1
ATOM 912 O O . ASP A 1 114 ? -2.381 -3.285 -13.949 1.00 54.16 114 ASP A O 1
ATOM 916 N N . ALA A 1 115 ? -1.333 -2.068 -15.522 1.00 47.69 115 ALA A N 1
ATOM 917 C CA . ALA A 1 115 ? -0.385 -3.103 -15.911 1.00 47.69 115 ALA A CA 1
ATOM 918 C C . ALA A 1 115 ? 1.056 -2.756 -15.515 1.00 47.69 115 ALA A C 1
ATOM 920 O O . ALA A 1 115 ? 1.514 -1.611 -15.598 1.00 47.69 115 ALA A O 1
ATOM 921 N N . VAL A 1 116 ? 1.803 -3.791 -15.132 1.00 48.00 116 VAL A N 1
ATOM 922 C CA . VAL A 1 116 ? 3.265 -3.761 -15.110 1.00 48.00 116 VAL A CA 1
ATOM 923 C C . VAL A 1 116 ? 3.728 -4.141 -16.510 1.00 48.00 116 VAL A C 1
ATOM 925 O O . VAL A 1 116 ? 3.706 -5.315 -16.865 1.00 48.00 116 VAL A O 1
ATOM 928 N N . GLN A 1 117 ? 4.136 -3.168 -17.324 1.00 45.94 117 GLN A N 1
ATOM 929 C CA . GLN A 1 117 ? 4.993 -3.488 -18.459 1.00 45.94 117 GLN A CA 1
ATOM 930 C C . GLN A 1 117 ? 6.424 -3.501 -17.937 1.00 45.94 117 GLN A C 1
ATOM 932 O O . GLN A 1 117 ? 7.038 -2.460 -17.694 1.00 45.94 117 GLN A O 1
ATOM 937 N N . THR A 1 118 ? 6.955 -4.696 -17.719 1.00 47.44 118 THR A N 1
ATOM 938 C CA . THR A 1 118 ? 8.329 -4.896 -17.255 1.00 47.44 118 THR A CA 1
ATOM 939 C C . THR A 1 118 ? 9.391 -4.532 -18.307 1.00 47.44 118 THR A C 1
ATOM 941 O O . THR A 1 118 ? 10.569 -4.775 -18.061 1.00 47.44 118 THR A O 1
ATOM 944 N N . HIS A 1 119 ? 9.043 -3.978 -19.480 1.00 51.91 119 HIS A N 1
ATOM 945 C CA . HIS A 1 119 ? 10.001 -3.886 -20.592 1.00 51.91 119 HIS A CA 1
ATOM 946 C C . HIS A 1 119 ? 9.606 -2.891 -21.699 1.00 51.91 119 HIS A C 1
ATOM 948 O O . HIS A 1 119 ? 8.441 -2.796 -22.079 1.00 51.91 119 HIS A O 1
ATOM 954 N N . GLU A 1 120 ? 10.606 -2.204 -22.270 1.00 43.16 120 GLU A N 1
ATOM 955 C CA . GLU A 1 120 ? 10.577 -1.814 -23.687 1.00 43.16 120 GLU A CA 1
ATOM 956 C C . GLU A 1 120 ? 10.902 -3.057 -24.530 1.00 43.16 120 GLU A C 1
ATOM 958 O O . GLU A 1 120 ? 11.736 -3.865 -24.125 1.00 43.16 120 GLU A O 1
ATOM 963 N N . SER A 1 121 ? 10.283 -3.201 -25.704 1.00 46.94 121 SER A N 1
ATOM 964 C CA . SER A 1 121 ? 10.583 -4.282 -26.652 1.00 46.94 121 SER A CA 1
ATOM 965 C C . SER A 1 121 ? 12.074 -4.297 -27.020 1.00 46.94 121 SER A C 1
ATOM 967 O O . SER A 1 121 ? 12.535 -3.401 -27.730 1.00 46.94 121 SER A O 1
ATOM 969 N N . GLY A 1 122 ? 12.814 -5.309 -26.545 1.00 49.91 122 GLY A N 1
ATOM 970 C CA . GLY A 1 122 ? 14.252 -5.480 -26.804 1.00 49.91 122 GLY A CA 1
ATOM 971 C C . GLY A 1 122 ? 15.122 -5.817 -25.585 1.00 49.91 122 GLY A C 1
ATOM 972 O O . GLY A 1 122 ? 16.348 -5.833 -25.711 1.00 49.91 122 GLY A O 1
ATOM 973 N N . CYS A 1 123 ? 14.539 -6.091 -24.414 1.00 50.62 123 CYS A N 1
ATOM 974 C CA . CYS A 1 123 ? 15.292 -6.582 -23.257 1.00 50.62 123 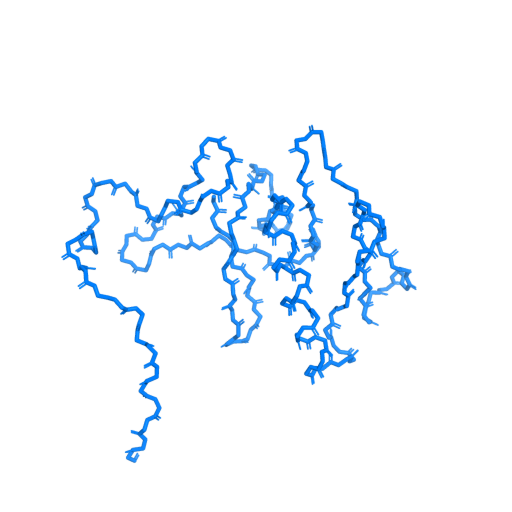CYS A CA 1
ATOM 975 C C . CYS A 1 123 ? 15.721 -8.051 -23.493 1.00 50.62 123 CYS A C 1
ATOM 977 O O . CYS A 1 123 ? 14.914 -8.825 -24.004 1.00 50.62 123 CYS A O 1
ATOM 979 N N . PRO A 1 124 ? 16.934 -8.505 -23.107 1.00 53.72 124 PRO A N 1
ATOM 980 C CA . PRO A 1 124 ? 17.381 -9.889 -23.337 1.00 53.72 124 PRO A CA 1
ATOM 981 C C . PRO A 1 124 ? 16.462 -10.978 -22.749 1.00 53.72 124 PRO A C 1
ATOM 983 O O . PRO A 1 124 ? 16.493 -12.122 -23.202 1.00 53.72 124 PRO A O 1
ATOM 986 N N . THR A 1 125 ? 15.630 -10.630 -21.761 1.00 50.47 125 THR A N 1
ATOM 987 C CA . THR A 1 125 ? 14.608 -11.510 -21.172 1.00 50.47 125 THR A CA 1
ATOM 988 C C . THR A 1 125 ? 13.352 -11.673 -22.024 1.00 50.47 125 THR A C 1
ATOM 990 O O . THR A 1 125 ? 12.629 -12.634 -21.802 1.00 50.47 125 THR A O 1
ATOM 993 N N . ASP A 1 126 ? 13.096 -10.813 -23.017 1.00 43.03 126 ASP A N 1
ATOM 994 C CA . ASP A 1 126 ? 11.916 -10.922 -23.901 1.00 43.03 126 ASP A CA 1
ATOM 995 C C . ASP A 1 126 ? 11.953 -12.198 -24.762 1.00 43.03 126 ASP A C 1
ATOM 997 O O . ASP A 1 126 ? 10.927 -12.690 -25.226 1.00 43.03 126 ASP A O 1
ATOM 1001 N N . THR A 1 127 ? 13.145 -12.763 -24.953 1.00 43.72 127 THR A N 1
ATOM 1002 C CA . THR A 1 127 ? 13.369 -14.055 -25.617 1.00 43.72 127 THR A CA 1
ATOM 1003 C C . THR A 1 127 ? 13.360 -15.251 -24.666 1.00 43.72 127 THR A C 1
ATOM 1005 O O . THR A 1 127 ? 13.373 -16.389 -25.133 1.00 43.72 127 THR A O 1
ATOM 1008 N N . ALA A 1 128 ? 13.334 -15.024 -23.352 1.00 39.03 128 ALA A N 1
ATOM 1009 C CA . ALA A 1 128 ? 13.266 -16.078 -22.353 1.00 39.03 128 ALA A CA 1
ATOM 1010 C C . ALA A 1 128 ? 11.803 -16.305 -21.954 1.00 39.03 128 ALA A C 1
ATOM 1012 O O . ALA A 1 128 ? 11.321 -15.828 -20.929 1.00 39.03 128 ALA A O 1
ATOM 1013 N N . THR A 1 129 ? 11.080 -17.076 -22.765 1.00 42.31 129 THR A N 1
A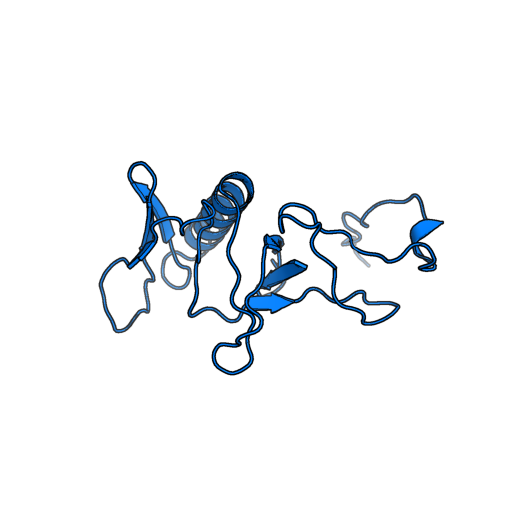TOM 1014 C CA . THR A 1 129 ? 9.994 -17.900 -22.232 1.00 42.31 129 THR A CA 1
ATOM 1015 C C . THR A 1 129 ? 10.600 -18.844 -21.199 1.00 42.31 129 THR A C 1
ATOM 1017 O O . THR A 1 129 ? 11.071 -19.899 -21.594 1.00 42.31 129 THR A O 1
ATOM 1020 N N . ASP A 1 130 ? 10.664 -18.461 -19.925 1.00 34.38 130 ASP A N 1
ATOM 1021 C CA . ASP A 1 130 ? 10.621 -19.409 -18.809 1.00 34.38 130 ASP A CA 1
ATOM 1022 C C . ASP A 1 130 ? 10.595 -18.703 -17.447 1.00 34.38 130 ASP A C 1
ATOM 1024 O O . ASP A 1 130 ? 11.500 -17.970 -17.067 1.00 34.38 130 ASP A O 1
ATOM 1028 N N . GLN A 1 131 ? 9.489 -18.952 -16.745 1.00 36.41 131 GLN A N 1
ATOM 1029 C CA . GLN A 1 131 ? 9.408 -19.323 -15.333 1.00 36.41 131 GLN A CA 1
ATOM 1030 C C . GLN A 1 131 ? 10.329 -18.592 -14.339 1.00 36.41 131 GLN A C 1
ATOM 1032 O O . GLN A 1 131 ? 11.536 -18.808 -14.265 1.00 36.41 131 GLN A O 1
ATOM 1037 N N . TRP A 1 132 ? 9.683 -17.852 -13.432 1.00 32.59 132 TRP A N 1
ATOM 1038 C CA . TRP A 1 132 ? 10.113 -17.740 -12.034 1.00 32.59 132 TRP A CA 1
ATOM 1039 C C . TRP A 1 132 ? 10.750 -19.064 -11.565 1.00 32.59 132 TRP A C 1
ATOM 1041 O O . TRP A 1 132 ? 10.074 -20.094 -11.664 1.00 32.59 132 TRP A O 1
ATOM 1051 N N . PRO A 1 133 ? 11.970 -19.090 -10.997 1.00 33.25 133 PRO A N 1
ATOM 1052 C CA . PRO A 1 133 ? 12.394 -20.261 -10.255 1.00 33.25 133 PRO A CA 1
ATOM 1053 C C . PRO A 1 133 ? 11.592 -20.281 -8.949 1.00 33.25 133 PRO A C 1
ATOM 1055 O O . PRO A 1 133 ? 11.946 -19.639 -7.962 1.00 33.25 133 PRO A O 1
ATOM 1058 N N . LEU A 1 134 ? 10.475 -21.008 -8.951 1.00 35.22 134 LEU A N 1
ATOM 1059 C CA . LEU A 1 134 ? 9.928 -21.561 -7.722 1.00 35.22 134 LEU A CA 1
ATOM 1060 C C . LEU A 1 134 ? 10.976 -22.538 -7.179 1.00 35.22 134 LEU A C 1
ATOM 1062 O O . LEU A 1 134 ? 11.213 -23.574 -7.784 1.00 35.22 134 LEU A O 1
ATOM 1066 N N . ALA A 1 135 ? 11.582 -22.171 -6.051 1.00 37.00 135 ALA A N 1
ATOM 1067 C CA . ALA A 1 135 ? 12.337 -23.027 -5.140 1.00 37.00 135 ALA A CA 1
ATOM 1068 C C . ALA A 1 135 ? 13.499 -23.857 -5.731 1.00 37.00 135 ALA A C 1
ATOM 1070 O O . ALA A 1 135 ? 13.322 -24.903 -6.344 1.00 37.00 135 ALA A O 1
ATOM 1071 N N . ALA A 1 136 ? 14.715 -23.476 -5.345 1.00 33.03 136 ALA A N 1
ATOM 1072 C CA . ALA A 1 136 ? 15.778 -24.439 -5.069 1.00 33.03 136 ALA A CA 1
ATOM 1073 C C . ALA A 1 136 ? 16.361 -24.152 -3.675 1.00 33.03 136 ALA A C 1
ATOM 1075 O O . ALA A 1 136 ? 17.532 -23.822 -3.519 1.00 33.03 136 ALA A O 1
ATOM 1076 N N . HIS A 1 137 ? 15.510 -24.247 -2.650 1.00 37.00 137 HIS A N 1
ATOM 1077 C CA . HIS A 1 137 ? 15.968 -24.710 -1.344 1.00 37.00 137 HIS A CA 1
ATOM 1078 C C . HIS A 1 137 ? 15.844 -26.230 -1.356 1.00 37.00 137 HIS A C 1
ATOM 1080 O O . HIS A 1 137 ? 14.798 -26.762 -1.014 1.00 37.00 137 HIS A O 1
ATOM 1086 N N . ASP A 1 138 ? 16.913 -26.898 -1.776 1.00 35.97 138 ASP A N 1
ATOM 1087 C CA . ASP A 1 138 ? 17.184 -28.280 -1.397 1.00 35.97 138 ASP A CA 1
ATOM 1088 C C . ASP A 1 138 ? 18.698 -28.449 -1.209 1.00 35.97 138 ASP A C 1
ATOM 1090 O O . ASP A 1 138 ? 19.477 -28.505 -2.157 1.00 35.97 138 ASP A O 1
ATOM 1094 N N . LEU A 1 139 ? 19.071 -28.420 0.072 1.00 35.81 139 LEU A N 1
ATOM 1095 C CA . LEU A 1 139 ? 20.042 -29.277 0.756 1.00 35.81 139 LEU A CA 1
ATOM 1096 C C . LEU A 1 139 ? 21.273 -29.760 -0.036 1.00 35.81 139 LEU A C 1
ATOM 1098 O O . LEU A 1 139 ? 21.186 -30.719 -0.802 1.00 35.81 139 LEU A O 1
ATOM 1102 N N . ILE A 1 140 ? 22.445 -29.234 0.344 1.00 41.62 140 ILE A N 1
ATOM 1103 C CA . ILE A 1 140 ? 23.634 -30.050 0.665 1.00 41.62 140 ILE A CA 1
ATOM 1104 C C . ILE A 1 140 ? 24.236 -29.524 1.968 1.00 41.62 140 ILE A C 1
ATOM 1106 O O . ILE A 1 140 ? 24.406 -28.289 2.070 1.00 41.62 140 ILE A O 1
#

Organism: NCBI:txid860235